Protein AF-A0A851HAZ2-F1 (afdb_monomer_lite)

Sequence (58 aa):
VHSRLAHKLAPQLPVVLKESPLPLAQMHQMMQWHRYRTNDPGIEWLRRVILESAQEMS

Secondary structure (DSSP, 8-state):
-HHHHHHHHGGGTT------SS--PPP-------GGGTT-HHHHHHHHHHHHHHHHT-

Radius of gyration: 16.11 Å; chains: 1; bounding box: 34×25×38 Å

Structure (mmCIF, N/CA/C/O backbone):
data_AF-A0A851HAZ2-F1
#
_entry.id   AF-A0A851HAZ2-F1
#
loop_
_atom_site.group_PDB
_atom_site.id
_atom_site.type_symbol
_atom_site.label_atom_id
_atom_site.label_alt_id
_atom_site.label_comp_id
_atom_site.label_asym_id
_atom_site.label_entity_id
_atom_site.label_seq_id
_atom_site.pdbx_PDB_ins_code
_atom_site.Cartn_x
_atom_site.Cartn_y
_atom_site.Cartn_z
_atom_site.occupancy
_atom_site.B_iso_or_equiv
_atom_site.auth_seq_id
_atom_site.auth_comp_id
_atom_site.auth_asym_id
_atom_site.auth_atom_id
_atom_site.pdbx_PDB_model_num
ATOM 1 N N . VAL A 1 1 ? -6.057 5.967 0.781 1.00 62.34 1 VAL A N 1
ATOM 2 C CA . VAL A 1 1 ? -5.748 4.515 0.829 1.00 62.34 1 VAL A CA 1
ATOM 3 C C . VAL A 1 1 ? -5.939 3.920 2.220 1.00 62.34 1 VAL A C 1
ATOM 5 O O . VAL A 1 1 ? -6.816 3.082 2.342 1.00 62.34 1 VAL A O 1
ATOM 8 N N . HIS A 1 2 ? -5.229 4.363 3.269 1.00 78.88 2 HIS A N 1
ATOM 9 C CA . HIS A 1 2 ? -5.342 3.753 4.611 1.00 78.88 2 HIS A CA 1
ATOM 10 C C . HIS A 1 2 ? -6.757 3.740 5.201 1.00 78.88 2 HIS A C 1
ATOM 12 O O . HIS A 1 2 ? -7.213 2.678 5.603 1.00 78.88 2 HIS A O 1
ATOM 18 N N . SER A 1 3 ? -7.485 4.863 5.174 1.00 87.56 3 SER A N 1
ATOM 19 C CA . SER A 1 3 ? -8.883 4.883 5.638 1.00 87.56 3 SER A CA 1
ATOM 20 C C . SER A 1 3 ? -9.764 3.918 4.832 1.00 87.56 3 SER A C 1
ATOM 22 O O . SER A 1 3 ? -10.485 3.111 5.4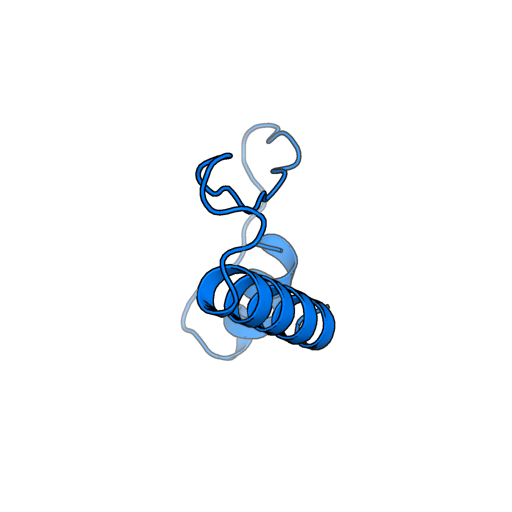05 1.00 87.56 3 SER A O 1
ATOM 24 N N . ARG A 1 4 ? -9.642 3.909 3.501 1.00 86.06 4 ARG A N 1
ATOM 25 C CA . ARG A 1 4 ? -10.408 3.003 2.631 1.00 86.06 4 ARG A CA 1
ATOM 26 C C . ARG A 1 4 ? -10.131 1.525 2.934 1.00 86.06 4 ARG A C 1
ATOM 28 O O . ARG A 1 4 ? -11.067 0.744 3.069 1.00 86.06 4 ARG A O 1
ATOM 35 N N . LEU A 1 5 ? -8.857 1.150 3.071 1.00 88.69 5 LEU A N 1
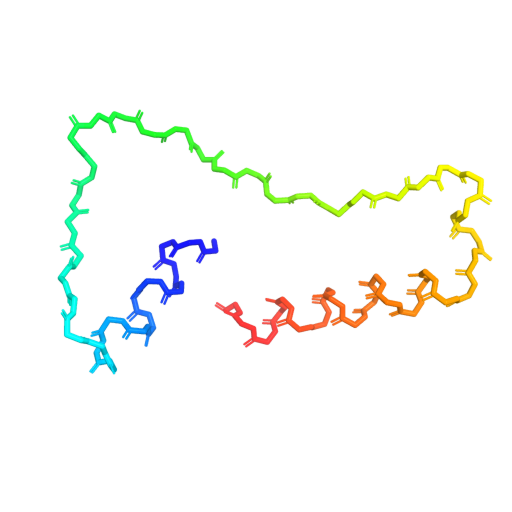ATOM 36 C CA . LEU A 1 5 ? -8.463 -0.218 3.414 1.00 88.69 5 LEU A CA 1
ATOM 37 C C . LEU A 1 5 ? -8.974 -0.608 4.804 1.00 88.69 5 LEU A C 1
ATOM 39 O O . LEU A 1 5 ? -9.525 -1.692 4.968 1.00 88.69 5 LEU A O 1
ATOM 43 N N . ALA A 1 6 ? -8.839 0.294 5.776 1.00 91.06 6 ALA A N 1
ATOM 44 C CA . ALA A 1 6 ? -9.338 0.102 7.128 1.00 91.06 6 ALA A CA 1
ATOM 45 C C . ALA A 1 6 ? -10.850 -0.172 7.130 1.00 91.06 6 ALA A C 1
ATOM 47 O O . ALA A 1 6 ? -11.280 -1.158 7.717 1.00 91.06 6 ALA A O 1
ATOM 48 N N . HIS A 1 7 ? -11.646 0.613 6.396 1.00 92.12 7 HIS A N 1
ATOM 49 C CA . HIS A 1 7 ? -13.092 0.391 6.273 1.00 92.12 7 HIS A CA 1
ATOM 50 C C . HIS A 1 7 ? -13.444 -0.925 5.560 1.00 92.12 7 HIS A C 1
ATOM 52 O O . HIS A 1 7 ? -14.399 -1.588 5.952 1.00 92.12 7 HIS A O 1
ATOM 58 N N . LYS A 1 8 ? -12.671 -1.343 4.546 1.00 90.88 8 LYS A N 1
ATOM 59 C CA . LYS A 1 8 ? -12.905 -2.605 3.817 1.00 90.88 8 LYS A CA 1
ATOM 60 C C . LYS A 1 8 ? -12.561 -3.848 4.650 1.00 90.88 8 LYS A C 1
ATOM 62 O O . LYS A 1 8 ? -13.212 -4.882 4.506 1.00 90.88 8 LYS A O 1
ATOM 67 N N . LEU A 1 9 ? -11.528 -3.764 5.490 1.00 92.31 9 LEU A N 1
ATOM 68 C CA . LEU A 1 9 ? -11.019 -4.897 6.269 1.00 92.31 9 LEU A CA 1
ATOM 69 C C . LEU A 1 9 ? -11.571 -4.971 7.694 1.00 92.31 9 LEU A C 1
ATOM 71 O O . LEU A 1 9 ? -11.615 -6.066 8.242 1.00 92.31 9 LEU A O 1
ATOM 75 N N . ALA A 1 10 ? -12.015 -3.861 8.290 1.00 96.00 10 ALA A N 1
ATOM 76 C CA . ALA A 1 10 ? -12.573 -3.860 9.644 1.00 96.00 10 ALA A CA 1
ATOM 77 C C . ALA A 1 10 ? -13.709 -4.884 9.850 1.00 96.00 10 ALA A C 1
ATOM 79 O O . ALA A 1 10 ? -13.697 -5.541 10.884 1.00 96.00 10 ALA A O 1
ATOM 80 N N . PRO A 1 11 ? -14.629 -5.129 8.891 1.00 94.94 11 PRO A N 1
ATOM 81 C CA . PRO A 1 11 ? -15.643 -6.179 9.042 1.00 94.94 11 PRO A CA 1
ATOM 82 C C . PRO A 1 11 ? -15.083 -7.611 9.064 1.00 94.94 11 PRO A C 1
ATOM 84 O O . PRO A 1 11 ? -15.776 -8.533 9.479 1.00 94.94 11 PRO A O 1
ATOM 87 N N . GLN A 1 12 ? -13.857 -7.811 8.575 1.00 96.69 12 GLN A N 1
ATOM 88 C CA . GLN A 1 12 ? -13.220 -9.121 8.393 1.00 96.69 12 GLN A CA 1
ATOM 89 C C . GLN A 1 12 ? -12.193 -9.436 9.492 1.00 96.69 12 GLN A C 1
ATOM 91 O O . GLN A 1 12 ? -11.620 -10.522 9.510 1.00 96.69 12 GLN A O 1
ATOM 96 N N . LEU A 1 13 ? -11.927 -8.485 10.389 1.00 95.94 13 LEU A N 1
ATOM 97 C CA . LEU A 1 13 ? -10.878 -8.559 11.401 1.00 95.94 13 LEU A CA 1
ATOM 98 C C . LEU A 1 13 ? -11.449 -8.167 12.773 1.00 95.94 13 LEU A C 1
ATOM 100 O O . LEU A 1 13 ? -12.346 -7.330 12.839 1.00 95.94 13 LEU A O 1
ATOM 104 N N . PRO A 1 14 ? -10.921 -8.693 13.891 1.00 96.50 14 PRO A N 1
ATOM 105 C CA . PRO A 1 14 ? -11.362 -8.316 15.236 1.00 96.50 14 PRO A CA 1
ATOM 106 C C . PRO A 1 14 ? -10.758 -6.965 15.666 1.00 96.50 14 PRO A C 1
ATOM 108 O O . PRO A 1 14 ? -10.047 -6.871 16.665 1.00 96.50 14 PRO A O 1
ATOM 111 N N . VAL A 1 15 ? -10.994 -5.910 14.883 1.00 95.44 15 VAL A N 1
ATOM 112 C CA . VAL A 1 15 ? -10.465 -4.557 15.108 1.00 95.44 15 VAL A CA 1
ATOM 113 C C . VAL A 1 15 ? -11.584 -3.522 15.053 1.00 95.44 15 VAL A C 1
ATOM 115 O O . VAL A 1 15 ? -12.601 -3.717 14.394 1.00 95.44 15 VAL A O 1
ATOM 118 N N . VAL A 1 16 ? -11.387 -2.389 15.728 1.00 94.88 16 VAL A N 1
ATOM 119 C CA . VAL A 1 16 ? -12.332 -1.263 15.734 1.00 94.88 16 VAL A CA 1
ATOM 120 C C . VAL A 1 16 ? -11.634 -0.023 15.192 1.00 94.88 16 VAL A C 1
ATOM 122 O O . VAL A 1 16 ? -10.512 0.283 15.593 1.00 94.88 16 VAL A O 1
ATOM 125 N N . LEU A 1 17 ? -12.304 0.711 14.303 1.00 95.00 17 LEU A N 1
ATOM 126 C CA . LEU A 1 17 ? -11.812 1.991 13.795 1.00 95.00 17 LEU A CA 1
ATOM 127 C C . LEU A 1 17 ? -12.161 3.119 14.772 1.00 95.00 17 LEU A C 1
ATOM 129 O O . LEU A 1 17 ? -13.270 3.176 15.306 1.00 95.00 17 LEU A O 1
ATOM 133 N N . LYS A 1 18 ? -11.203 4.013 15.015 1.00 94.06 18 LYS A N 1
ATOM 134 C CA . LYS A 1 18 ? -11.351 5.196 15.868 1.00 94.06 18 LYS A CA 1
ATOM 135 C C . LYS A 1 18 ? -10.799 6.413 15.139 1.00 94.06 18 LYS A C 1
ATOM 137 O O . LYS A 1 18 ? -9.826 6.296 14.396 1.00 94.06 18 LYS A O 1
ATOM 142 N N . GLU A 1 19 ? -11.412 7.564 15.389 1.00 91.44 19 GLU A N 1
ATOM 143 C CA . GLU A 1 19 ? -10.889 8.848 14.931 1.00 91.44 19 GLU A CA 1
ATOM 144 C C . GLU A 1 19 ? -9.532 9.142 15.577 1.00 91.44 19 GLU A C 1
ATOM 146 O O . GLU A 1 19 ? -9.278 8.771 16.728 1.00 91.44 19 GLU A O 1
ATOM 151 N N . SER A 1 20 ? -8.656 9.811 14.827 1.00 91.00 20 SER A N 1
ATOM 152 C CA . SER A 1 20 ? -7.355 10.221 15.353 1.00 91.00 20 SER A CA 1
ATOM 153 C C . SER A 1 20 ? -7.543 11.301 16.425 1.00 91.00 20 SER A C 1
ATOM 155 O O . SER A 1 20 ? -8.246 12.281 16.173 1.00 91.00 20 SER A O 1
ATOM 157 N N . PRO A 1 21 ? -6.887 11.194 17.595 1.00 94.31 21 PRO A N 1
ATOM 158 C CA . PRO A 1 21 ? -6.982 12.208 18.648 1.00 94.31 21 PRO A CA 1
ATOM 159 C C . PRO A 1 21 ? -6.254 13.513 18.292 1.00 94.31 21 PRO A C 1
ATOM 161 O O . PRO A 1 21 ? -6.385 14.508 19.000 1.00 94.31 21 PRO A O 1
ATOM 164 N N . LEU A 1 22 ? -5.466 13.508 17.214 1.00 95.12 22 LEU A N 1
ATOM 165 C CA . LEU A 1 22 ? -4.725 14.655 16.704 1.00 95.12 22 LEU A CA 1
ATOM 166 C C . LEU A 1 22 ? -4.961 14.799 15.193 1.00 95.12 22 LEU A C 1
ATOM 168 O O . LEU A 1 22 ? -5.116 13.780 14.510 1.00 95.12 22 LEU A O 1
ATOM 172 N N . PRO A 1 23 ? -4.939 16.025 14.640 1.00 91.38 23 PRO A N 1
ATOM 173 C CA . PRO A 1 23 ? -5.019 16.227 13.200 1.00 91.38 23 PRO A CA 1
ATOM 174 C C . PRO A 1 23 ? -3.867 15.514 12.487 1.00 91.38 23 PRO A C 1
ATOM 176 O O . PRO A 1 23 ? -2.697 15.742 12.791 1.00 91.38 23 PRO A O 1
ATOM 179 N N . LEU A 1 24 ? -4.202 14.660 11.522 1.00 89.19 24 LEU A N 1
ATOM 180 C CA . LEU A 1 24 ? -3.227 14.006 10.656 1.00 89.19 24 LEU A CA 1
ATOM 181 C C . LEU A 1 24 ? -3.285 14.648 9.275 1.00 89.19 24 LEU A C 1
ATOM 183 O O . LEU A 1 24 ? -4.361 14.800 8.696 1.00 89.19 24 LEU A O 1
ATOM 187 N N . ALA A 1 25 ? -2.122 15.004 8.733 1.00 90.12 25 ALA A N 1
ATOM 188 C CA . ALA A 1 25 ? -2.033 15.448 7.351 1.00 90.12 25 ALA A CA 1
ATOM 189 C C . ALA A 1 25 ? -2.418 14.308 6.397 1.00 90.12 25 ALA A C 1
ATOM 191 O O . ALA A 1 25 ? -2.193 13.125 6.678 1.00 90.12 25 ALA A O 1
ATOM 192 N N . GLN A 1 26 ? -2.972 14.668 5.238 1.00 88.12 26 GLN A N 1
ATOM 193 C CA . GLN A 1 26 ? -3.233 13.692 4.191 1.00 88.12 26 GLN A CA 1
ATOM 194 C C . GLN A 1 26 ? -1.913 13.054 3.751 1.00 88.12 26 GLN A C 1
ATOM 196 O O . GLN A 1 26 ? -0.970 13.727 3.341 1.00 88.12 26 GLN A O 1
ATOM 201 N N . MET A 1 27 ? -1.848 11.728 3.822 1.00 88.12 27 MET A N 1
ATOM 202 C CA . MET A 1 27 ? -0.667 10.999 3.388 1.00 88.12 27 MET A CA 1
ATOM 203 C C . MET A 1 27 ? -0.676 10.823 1.864 1.00 88.12 27 MET A C 1
ATOM 205 O O . MET A 1 27 ? -1.592 10.213 1.305 1.00 88.12 27 MET A O 1
ATOM 209 N N . HIS A 1 28 ? 0.382 11.298 1.209 1.00 88.88 28 HIS A N 1
ATOM 210 C CA . HIS A 1 28 ? 0.613 11.117 -0.222 1.00 88.88 28 HIS A CA 1
ATOM 211 C C . HIS A 1 28 ? 1.491 9.884 -0.451 1.00 88.88 28 HIS A C 1
ATOM 213 O O . HIS A 1 28 ? 2.668 9.878 -0.098 1.00 88.88 28 HIS A O 1
ATOM 219 N N . GLN A 1 29 ? 0.921 8.826 -1.030 1.00 89.44 29 GLN A N 1
ATOM 220 C CA . GLN A 1 29 ? 1.702 7.656 -1.438 1.00 89.44 29 GLN A CA 1
ATOM 221 C C . GLN A 1 29 ? 2.369 7.943 -2.776 1.00 89.44 29 GLN A C 1
ATOM 223 O O . GLN A 1 29 ? 1.710 8.393 -3.712 1.00 89.44 29 GLN A O 1
ATOM 228 N N . MET A 1 30 ? 3.667 7.667 -2.861 1.00 92.94 30 MET A N 1
ATOM 229 C CA . MET A 1 30 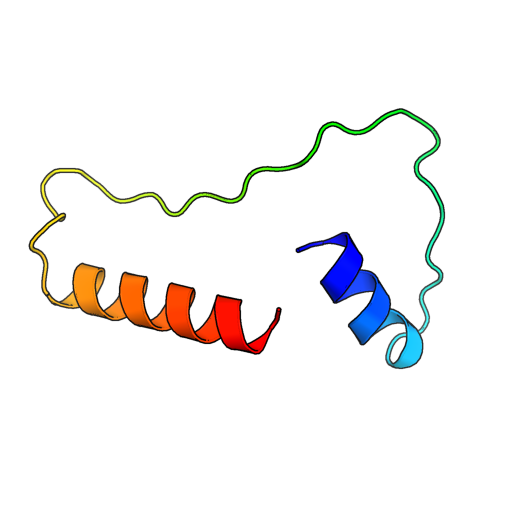? 4.442 7.854 -4.078 1.00 92.94 30 MET A CA 1
ATOM 230 C C . MET A 1 30 ? 5.222 6.594 -4.404 1.00 92.94 30 MET A C 1
ATOM 232 O O . MET A 1 30 ? 5.725 5.901 -3.523 1.00 92.94 30 MET A O 1
ATOM 236 N N . MET A 1 31 ? 5.338 6.333 -5.697 1.00 94.81 31 MET A N 1
ATOM 237 C CA . MET A 1 31 ? 6.196 5.295 -6.229 1.00 94.81 31 MET A CA 1
ATOM 238 C C . MET A 1 31 ? 7.526 5.929 -6.612 1.00 94.81 31 MET A C 1
ATOM 240 O O . MET A 1 31 ? 7.554 6.920 -7.338 1.00 94.81 31 MET A O 1
ATOM 244 N N . GLN A 1 32 ? 8.619 5.369 -6.106 1.00 96.19 32 GLN A N 1
ATOM 245 C CA . GLN A 1 32 ? 9.961 5.897 -6.317 1.00 96.19 32 GLN A CA 1
ATOM 246 C C . GLN A 1 32 ? 10.832 4.841 -6.987 1.00 96.19 32 GLN A C 1
ATOM 248 O O . GLN A 1 32 ? 10.751 3.655 -6.675 1.00 96.19 32 GLN A O 1
ATOM 253 N N . TRP A 1 33 ? 11.675 5.284 -7.912 1.00 96.31 33 TRP A N 1
ATOM 254 C CA . TRP A 1 33 ? 12.675 4.457 -8.576 1.00 96.31 33 TRP A CA 1
ATOM 255 C C . TRP A 1 33 ? 13.900 5.307 -8.900 1.00 96.31 33 TRP A C 1
ATOM 257 O O . TRP A 1 33 ? 13.849 6.537 -8.946 1.00 96.31 33 TRP A O 1
ATOM 267 N N . HIS A 1 34 ? 15.027 4.642 -9.131 1.00 95.88 34 HIS A N 1
ATOM 268 C CA . HIS A 1 34 ? 16.254 5.328 -9.502 1.00 95.88 34 HIS A CA 1
ATOM 269 C C . HIS A 1 34 ? 16.149 5.898 -10.926 1.00 95.88 34 HIS A C 1
ATOM 271 O O . HIS A 1 34 ? 15.783 5.173 -11.851 1.00 95.88 34 HIS A O 1
ATOM 277 N N . ARG A 1 35 ? 16.555 7.160 -11.144 1.00 94.69 35 ARG A N 1
ATOM 278 C CA . ARG A 1 35 ? 16.423 7.844 -12.451 1.00 94.69 35 ARG A CA 1
ATOM 279 C C . ARG A 1 35 ? 17.019 7.062 -13.632 1.00 94.69 35 ARG A C 1
ATOM 281 O O . ARG A 1 35 ? 16.421 7.014 -14.702 1.00 94.69 35 ARG A O 1
ATOM 288 N N . TYR A 1 36 ? 18.159 6.396 -13.421 1.00 96.25 36 TYR A N 1
ATOM 289 C CA . TYR A 1 36 ? 18.841 5.575 -14.441 1.00 96.25 36 TYR A CA 1
ATOM 290 C C . TYR A 1 36 ? 18.090 4.299 -14.839 1.00 96.25 36 TYR A C 1
ATOM 292 O O . TYR A 1 36 ? 18.518 3.602 -15.748 1.00 96.25 36 TYR A O 1
ATOM 300 N N . ARG A 1 37 ? 16.987 3.976 -14.163 1.00 94.31 37 ARG A N 1
ATOM 301 C CA . ARG A 1 37 ? 16.163 2.799 -14.443 1.00 94.31 37 ARG A CA 1
ATOM 302 C C . ARG A 1 37 ? 14.758 3.184 -14.907 1.00 94.31 37 ARG A C 1
ATOM 304 O O . ARG A 1 37 ? 13.843 2.378 -14.844 1.00 94.31 37 ARG A O 1
ATOM 311 N N . THR A 1 38 ? 14.582 4.423 -15.368 1.00 94.06 38 THR A N 1
ATOM 312 C CA . THR A 1 38 ? 13.286 4.901 -15.873 1.00 94.06 38 THR A CA 1
ATOM 313 C C . THR A 1 38 ? 12.819 4.098 -17.084 1.00 94.06 38 THR A C 1
ATOM 315 O O . THR A 1 38 ? 11.640 3.774 -17.146 1.00 94.06 38 THR A O 1
ATOM 318 N N . ASN A 1 39 ? 13.754 3.736 -17.969 1.00 94.44 39 ASN A N 1
ATOM 319 C CA . ASN A 1 39 ? 13.493 2.964 -19.189 1.00 94.44 39 ASN A CA 1
ATOM 320 C C . ASN A 1 39 ? 13.810 1.470 -19.008 1.00 94.44 39 ASN A C 1
ATOM 322 O O . ASN A 1 39 ? 14.060 0.760 -19.978 1.00 94.44 39 ASN A O 1
ATOM 326 N N . ASP A 1 40 ? 13.922 1.004 -17.762 1.00 97.31 40 ASP A N 1
ATOM 327 C CA . ASP A 1 40 ? 14.081 -0.418 -17.488 1.00 97.31 40 ASP A CA 1
ATOM 328 C C . ASP A 1 40 ? 12.727 -1.113 -17.709 1.00 97.31 40 ASP A C 1
ATOM 330 O O . ASP A 1 40 ? 11.773 -0.775 -17.000 1.00 97.31 40 ASP A O 1
ATOM 334 N N . PRO A 1 41 ? 12.612 -2.077 -18.644 1.00 97.75 41 PRO A N 1
ATOM 335 C CA . PRO A 1 41 ? 11.320 -2.682 -18.975 1.00 97.75 41 PRO A CA 1
ATOM 336 C C . PRO A 1 41 ? 10.663 -3.400 -17.789 1.00 97.75 41 PRO A C 1
ATOM 338 O O . PRO A 1 41 ? 9.437 -3.435 -17.678 1.00 97.75 41 PRO A O 1
ATOM 341 N N . GLY A 1 42 ? 11.467 -3.952 -16.873 1.00 97.75 42 GLY A N 1
ATOM 342 C CA . GLY A 1 42 ? 10.971 -4.598 -15.660 1.00 97.75 42 GLY A CA 1
ATOM 343 C C . GLY A 1 42 ? 10.377 -3.588 -14.680 1.00 97.75 42 GLY A C 1
ATOM 344 O O . GLY A 1 42 ? 9.295 -3.818 -14.138 1.00 97.75 42 GLY A O 1
ATOM 345 N N . ILE A 1 43 ? 11.037 -2.440 -14.492 1.00 97.25 43 ILE A N 1
ATOM 346 C CA . ILE A 1 43 ? 10.485 -1.343 -13.689 1.00 97.25 43 ILE A CA 1
ATOM 347 C C . ILE A 1 43 ? 9.240 -0.766 -14.357 1.00 97.25 43 ILE A C 1
ATOM 349 O O . ILE A 1 43 ? 8.238 -0.578 -13.679 1.00 97.25 43 ILE A O 1
ATOM 353 N N . GLU A 1 44 ? 9.245 -0.497 -15.660 1.00 97.44 44 GLU A N 1
ATOM 354 C CA . GLU A 1 44 ? 8.051 -0.032 -16.382 1.00 97.44 44 GLU A CA 1
ATOM 355 C C . GLU A 1 44 ? 6.850 -0.956 -16.181 1.00 97.44 44 GLU A C 1
ATOM 357 O O . GLU A 1 44 ? 5.772 -0.491 -15.800 1.00 97.44 44 GLU A O 1
ATOM 362 N N . TRP A 1 45 ? 7.055 -2.262 -16.358 1.00 97.56 45 TRP A N 1
ATOM 363 C CA . TRP A 1 45 ? 6.026 -3.264 -16.115 1.00 97.56 45 TRP A CA 1
ATOM 364 C C . TRP A 1 45 ? 5.522 -3.228 -14.668 1.00 97.56 45 TRP A C 1
ATOM 366 O O . TRP A 1 45 ? 4.316 -3.122 -14.448 1.00 97.56 45 TRP A O 1
ATOM 376 N N . LEU A 1 46 ? 6.421 -3.248 -13.680 1.00 97.62 46 LEU A N 1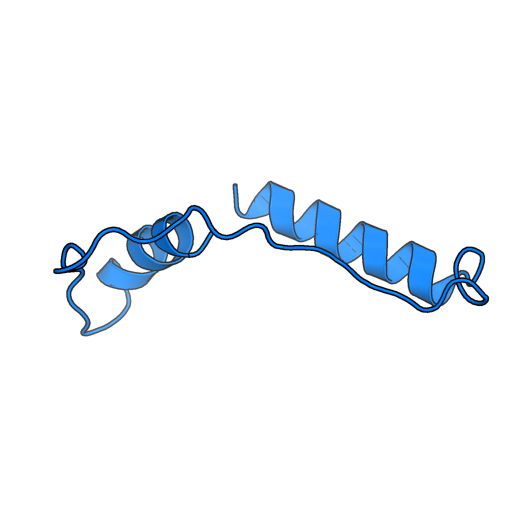
ATOM 377 C CA . LEU A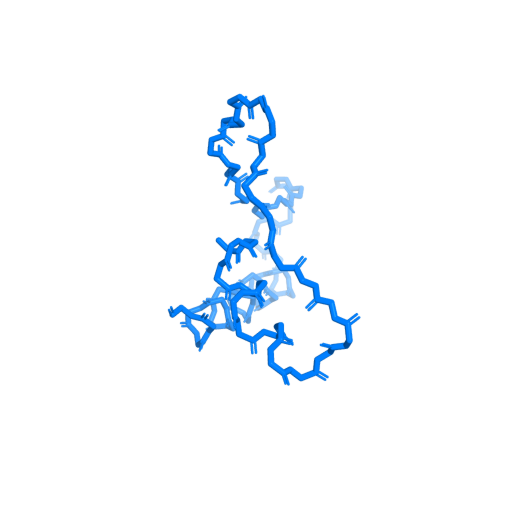 1 46 ? 6.031 -3.271 -12.270 1.00 97.62 46 LEU A CA 1
ATOM 378 C C . LEU A 1 46 ? 5.263 -2.006 -11.867 1.00 97.62 46 LEU A C 1
ATOM 380 O O . LEU A 1 46 ? 4.258 -2.088 -11.161 1.00 97.62 46 LEU A O 1
ATOM 384 N N . ARG A 1 47 ? 5.707 -0.832 -12.334 1.00 96.44 47 ARG A N 1
ATOM 385 C CA . ARG A 1 47 ? 5.011 0.435 -12.077 1.00 96.44 47 ARG A CA 1
ATOM 386 C C . ARG A 1 47 ? 3.579 0.383 -12.605 1.00 96.44 47 ARG A C 1
ATOM 388 O O . ARG A 1 47 ? 2.659 0.793 -11.901 1.00 96.44 47 ARG A O 1
ATOM 395 N N . ARG A 1 48 ? 3.386 -0.166 -13.806 1.00 96.69 48 ARG A N 1
ATOM 396 C CA . ARG A 1 48 ? 2.060 -0.355 -14.397 1.00 96.69 48 ARG A CA 1
ATOM 397 C C . ARG A 1 48 ? 1.190 -1.304 -13.569 1.00 96.69 48 ARG A C 1
ATOM 399 O O . ARG A 1 48 ? 0.088 -0.913 -13.209 1.00 96.69 48 ARG A O 1
ATOM 406 N N . VAL A 1 49 ? 1.706 -2.472 -13.183 1.00 97.19 49 VAL A N 1
ATOM 407 C CA . VAL A 1 49 ? 0.974 -3.446 -12.346 1.00 97.19 49 VAL A CA 1
ATOM 408 C C . VAL A 1 49 ? 0.507 -2.824 -11.028 1.00 97.19 49 VAL A C 1
ATOM 410 O O . VAL A 1 49 ? -0.639 -3.011 -10.621 1.00 97.19 49 VAL A O 1
ATOM 413 N N . ILE A 1 50 ? 1.370 -2.053 -10.359 1.00 95.62 50 ILE A N 1
ATOM 414 C CA . ILE A 1 50 ? 1.012 -1.395 -9.096 1.00 95.62 50 ILE A CA 1
ATOM 415 C C . ILE A 1 50 ? -0.084 -0.341 -9.317 1.00 95.62 50 ILE A C 1
ATOM 417 O O . ILE A 1 50 ? -0.996 -0.238 -8.498 1.00 95.62 50 ILE A O 1
ATOM 421 N N . LEU A 1 51 ? -0.014 0.437 -10.403 1.00 94.06 51 LEU A N 1
ATOM 422 C CA . LEU A 1 51 ? -1.032 1.441 -10.725 1.00 94.06 51 LEU A CA 1
ATOM 423 C C . LEU A 1 51 ? -2.384 0.802 -11.062 1.00 94.06 51 LEU A C 1
ATOM 425 O O . LEU A 1 51 ? -3.400 1.257 -10.541 1.00 94.06 51 LEU A O 1
ATOM 429 N N . GLU A 1 52 ? -2.391 -0.255 -11.876 1.00 95.69 52 GLU A N 1
ATOM 430 C CA . GLU A 1 52 ? -3.592 -1.034 -12.214 1.00 95.69 52 GLU A CA 1
ATOM 431 C C . GLU A 1 52 ? -4.231 -1.609 -10.933 1.00 95.69 52 GLU A C 1
ATOM 433 O O . GLU A 1 52 ? -5.396 -1.347 -10.640 1.00 95.69 52 GLU A O 1
ATOM 438 N N . SER A 1 53 ? -3.436 -2.260 -10.077 1.00 92.69 53 SER A N 1
ATOM 439 C CA . SER A 1 53 ? -3.915 -2.816 -8.799 1.00 92.69 53 SER A CA 1
ATOM 440 C C . SER A 1 53 ? -4.465 -1.738 -7.854 1.00 92.69 53 SER A C 1
ATOM 442 O O . SER A 1 53 ? -5.457 -1.941 -7.154 1.00 92.69 53 SER A O 1
ATOM 444 N N . ALA A 1 54 ? -3.832 -0.561 -7.812 1.00 88.94 54 ALA A N 1
ATOM 445 C CA . ALA A 1 54 ? -4.294 0.542 -6.974 1.00 88.94 54 ALA A CA 1
ATOM 446 C C . ALA A 1 54 ? -5.660 1.085 -7.429 1.00 88.94 54 ALA A C 1
ATOM 448 O O . ALA A 1 54 ? -6.457 1.498 -6.578 1.00 88.94 54 ALA A O 1
ATOM 449 N N . GLN A 1 55 ? -5.942 1.063 -8.737 1.00 87.00 55 GLN A N 1
ATOM 450 C CA . GLN A 1 55 ? -7.241 1.443 -9.297 1.00 87.00 55 GLN A CA 1
ATOM 451 C C . GLN A 1 55 ? -8.331 0.439 -8.917 1.00 87.00 55 GLN A C 1
ATOM 453 O O . GLN A 1 55 ? -9.381 0.862 -8.452 1.00 87.00 55 GLN A O 1
ATOM 458 N N . GLU A 1 56 ? -8.065 -0.867 -8.991 1.00 84.50 56 GLU A N 1
ATOM 459 C CA . GLU A 1 56 ? -9.022 -1.911 -8.576 1.00 84.50 56 GLU A CA 1
ATOM 460 C C . GLU A 1 56 ? -9.390 -1.841 -7.085 1.00 84.50 56 GLU A C 1
ATOM 462 O O . GLU A 1 56 ? -10.455 -2.286 -6.653 1.00 84.50 56 GLU A O 1
ATOM 467 N N . MET A 1 57 ? -8.499 -1.278 -6.270 1.00 72.06 57 MET A N 1
ATOM 468 C CA . MET A 1 57 ? -8.736 -1.068 -4.847 1.00 72.06 57 MET A CA 1
ATOM 469 C C . MET A 1 57 ? -9.482 0.234 -4.524 1.00 72.06 57 MET A C 1
ATOM 471 O O . MET A 1 57 ? -9.704 0.465 -3.331 1.00 72.06 57 MET A O 1
ATOM 475 N N . SER A 1 58 ? -9.758 1.105 -5.505 1.00 61.16 58 SER A N 1
ATOM 476 C CA . SER A 1 58 ? -10.351 2.449 -5.337 1.00 61.16 58 SER A CA 1
ATOM 477 C C . SER A 1 58 ? -11.859 2.404 -5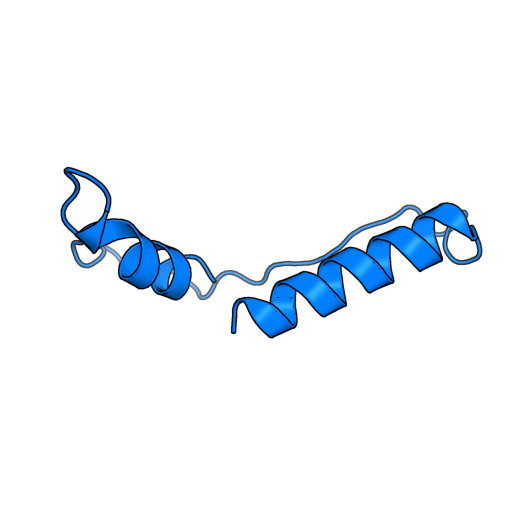.178 1.00 61.16 58 SER A C 1
ATOM 479 O O . SER A 1 58 ? -12.316 3.086 -4.233 1.00 61.16 58 SER A O 1
#

pLDDT: mean 91.74, std 7.38, range [61.16, 97.75]

Foldseek 3Di:
DVVLVCVVCVVVDVDDDDDDPDDDDDDDDDDDDDPVCPVPVVVVVVVVVVVVVVVVSD